Protein AF-A0A951QIX2-F1 (afdb_monomer_lite)

Organism: NCBI:txid904376

Sequence (82 aa):
MDSAEKLYELVKALPEDQAAEVLDFAEFLLHRSKLRAEQNETQKEAPQAGRLLSEYAGILKDSPNFNEDPVELQRKMRDEWS

pLDDT: mean 81.88, std 14.83, range [46.0, 97.25]

Secondary structure (DSSP, 8-state):
--HHHHHHHHHHTS-HHHHHHHHHHHHHHHHHHHHHHHHHHHTTT-S-S---GGGGTTTTTT-TTT-S-HHHHHHHHHHTT-

Radius of gyration: 26.29 Å; chains: 1; bounding box: 44×40×62 Å

InterPro domains:
  IPR018739 Domain of unknown function DUF2281 [PF10047] (6-76)

Foldseek 3Di:
DDPVVVVVVVLVPDDPVVNVVVVVVVVVVVVVVVVVVVVVVVVVPDPCPPDDPVVVPCPCCPPPLRVDDPVVSVVVVVVVVD

Structure (mmCIF, N/CA/C/O backbone):
data_AF-A0A951QIX2-F1
#
_entry.id   AF-A0A951QIX2-F1
#
loop_
_atom_site.group_PDB
_atom_site.id
_atom_site.type_symbol
_atom_site.label_atom_id
_atom_site.label_alt_id
_atom_site.label_comp_id
_atom_site.label_asym_id
_atom_site.label_entity_id
_atom_site.label_seq_id
_atom_site.pdbx_PDB_ins_code
_atom_site.Cartn_x
_atom_site.Cartn_y
_atom_site.Cartn_z
_atom_site.occupancy
_atom_site.B_iso_or_equiv
_atom_site.auth_seq_id
_atom_site.auth_comp_id
_atom_site.auth_asym_id
_atom_site.auth_atom_id
_atom_site.pdbx_PDB_model_num
ATOM 1 N N . MET A 1 1 ? -8.540 17.359 22.767 1.00 63.94 1 MET A N 1
ATOM 2 C CA . MET A 1 1 ? -8.596 15.977 22.266 1.00 63.94 1 MET A CA 1
ATOM 3 C C . MET A 1 1 ? -7.576 15.831 21.168 1.00 63.94 1 MET A C 1
ATOM 5 O O . MET A 1 1 ? -7.727 16.466 20.122 1.00 63.94 1 MET A O 1
ATOM 9 N N . ASP A 1 2 ? -6.544 15.054 21.458 1.00 93.06 2 ASP A N 1
ATOM 10 C CA . ASP A 1 2 ? -5.515 14.679 20.496 1.00 93.06 2 ASP A CA 1
ATOM 11 C C . ASP A 1 2 ? -6.062 13.646 19.490 1.00 93.06 2 ASP A C 1
ATOM 13 O O . ASP A 1 2 ? -7.073 12.978 19.717 1.00 93.06 2 ASP A O 1
ATOM 17 N N . SER A 1 3 ? -5.410 13.551 18.338 1.00 89.75 3 SER A N 1
ATOM 18 C CA . SER A 1 3 ? -5.686 12.581 17.281 1.00 89.75 3 SER A CA 1
ATOM 19 C C . SER A 1 3 ? -5.655 11.128 17.775 1.00 89.75 3 SER A C 1
ATOM 21 O O . SER A 1 3 ? -6.539 10.356 17.403 1.00 89.75 3 SER A O 1
ATOM 23 N N . ALA A 1 4 ? -4.718 10.774 18.662 1.00 92.06 4 AL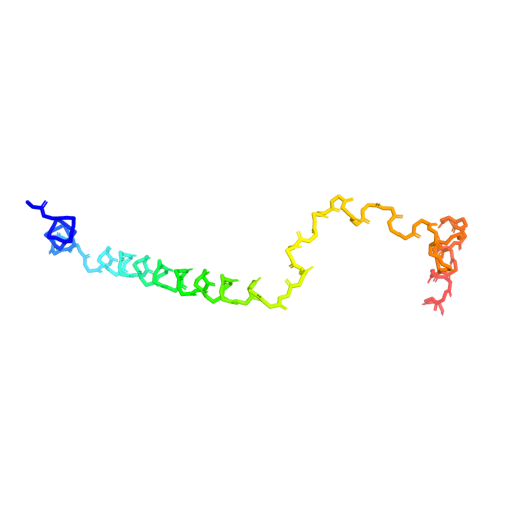A A N 1
ATOM 24 C CA . ALA A 1 4 ? -4.609 9.431 19.235 1.00 92.06 4 ALA A CA 1
ATOM 25 C C . ALA A 1 4 ? -5.796 9.085 20.150 1.00 92.06 4 ALA A C 1
ATOM 27 O O . ALA A 1 4 ? -6.362 7.998 20.051 1.00 92.06 4 ALA A O 1
ATOM 28 N N . GLU A 1 5 ? -6.228 10.032 20.988 1.00 92.94 5 GLU A N 1
ATOM 29 C CA . GLU A 1 5 ? -7.384 9.859 21.880 1.00 92.94 5 GLU A CA 1
ATOM 30 C C . GLU A 1 5 ? -8.679 9.653 21.087 1.00 92.94 5 GLU A C 1
ATOM 32 O O . GLU A 1 5 ? -9.475 8.773 21.407 1.00 92.94 5 GLU A O 1
ATOM 37 N N . LYS A 1 6 ? -8.885 10.430 20.015 1.00 93.12 6 LYS A N 1
ATOM 38 C CA . LYS A 1 6 ? -10.061 10.270 19.145 1.00 93.12 6 LYS A CA 1
ATOM 39 C C . LYS A 1 6 ? -10.074 8.918 18.434 1.00 93.12 6 LYS A C 1
ATOM 41 O O . LYS A 1 6 ? -11.137 8.318 18.309 1.00 93.12 6 LYS A O 1
ATOM 46 N N . LEU A 1 7 ? -8.914 8.451 17.967 1.00 93.50 7 LEU A N 1
ATOM 47 C CA . LEU A 1 7 ? -8.769 7.132 17.347 1.00 93.50 7 LEU A CA 1
ATOM 48 C C . LEU A 1 7 ? -9.098 6.014 18.337 1.00 93.50 7 LEU A C 1
ATOM 50 O O . LEU A 1 7 ? -9.843 5.105 17.992 1.00 93.50 7 LEU A O 1
ATOM 54 N N . TYR A 1 8 ? -8.598 6.113 19.569 1.00 94.19 8 TYR A N 1
ATOM 55 C CA . TYR A 1 8 ? -8.865 5.129 20.614 1.00 94.19 8 TYR A CA 1
ATOM 56 C C . TYR A 1 8 ? -10.361 5.003 20.927 1.00 94.19 8 TYR A C 1
ATOM 58 O O . TYR A 1 8 ? -10.891 3.894 20.919 1.00 94.19 8 TYR A O 1
ATOM 66 N N . GLU A 1 9 ? -11.057 6.123 21.144 1.00 95.31 9 GLU A N 1
ATOM 67 C CA . GLU A 1 9 ? -12.498 6.099 21.432 1.00 95.31 9 GLU A CA 1
ATOM 68 C C . GLU A 1 9 ? -13.321 5.556 20.254 1.00 95.31 9 GLU A C 1
ATOM 70 O O . GLU A 1 9 ? -14.290 4.829 20.466 1.00 95.31 9 GLU A O 1
ATOM 75 N N . LEU A 1 10 ? -12.921 5.857 19.012 1.00 94.50 10 LEU A N 1
ATOM 76 C CA . LEU A 1 10 ? -13.580 5.319 17.820 1.00 94.50 10 LEU A CA 1
ATOM 77 C C . LEU A 1 10 ? -13.387 3.807 17.701 1.00 94.50 10 LEU A C 1
ATOM 79 O O . LEU A 1 10 ? -14.372 3.089 17.579 1.00 94.50 10 LEU A O 1
ATOM 83 N N . VAL A 1 11 ? -12.145 3.320 17.774 1.00 95.06 11 VAL A N 1
ATOM 84 C CA . VAL A 1 11 ? -11.832 1.888 17.621 1.00 95.06 11 VAL A CA 1
ATOM 85 C C . VAL A 1 11 ? -12.453 1.065 18.747 1.00 95.06 11 VAL A C 1
ATOM 87 O O . VAL A 1 11 ? -12.975 -0.015 18.502 1.00 95.06 11 VAL A O 1
ATOM 90 N N . LYS A 1 12 ? -12.483 1.599 19.971 1.00 94.62 12 LYS A N 1
ATOM 91 C CA . LYS A 1 12 ? -13.103 0.943 21.129 1.00 94.62 12 LYS A CA 1
ATOM 92 C C . LYS A 1 12 ? -14.608 0.701 20.965 1.00 94.62 12 LYS A C 1
ATOM 94 O O . LYS A 1 12 ? -15.145 -0.206 21.594 1.00 94.62 12 LYS A O 1
ATOM 99 N N . ALA A 1 13 ? -15.291 1.523 20.170 1.00 95.69 13 ALA A N 1
ATOM 100 C CA . ALA A 1 13 ? -16.719 1.385 19.900 1.00 95.69 13 ALA A CA 1
ATOM 101 C C . ALA A 1 13 ? -17.031 0.457 18.710 1.00 95.69 13 ALA A C 1
ATOM 103 O O . ALA A 1 13 ? -18.207 0.182 18.462 1.00 95.69 13 ALA A O 1
ATOM 104 N N . LEU A 1 14 ? -16.017 -0.002 17.966 1.00 94.62 14 LEU A N 1
ATOM 105 C CA . LEU A 1 14 ? -16.199 -0.861 16.799 1.00 94.62 14 LEU A CA 1
ATOM 106 C C . LEU A 1 14 ? -16.331 -2.346 17.182 1.00 94.62 14 LEU A C 1
ATOM 108 O O . LEU A 1 14 ? -15.793 -2.781 18.200 1.00 94.62 14 LEU A O 1
ATOM 112 N N . PRO A 1 15 ? -17.019 -3.142 16.346 1.00 97.25 15 PRO A N 1
ATOM 113 C CA . PRO A 1 15 ? -16.902 -4.596 16.341 1.00 97.25 15 PRO A CA 1
ATOM 114 C C . PRO A 1 15 ? -15.453 -5.072 16.129 1.00 97.25 15 PRO A C 1
ATOM 116 O O . PRO A 1 15 ? -14.664 -4.400 15.463 1.00 97.25 15 PRO A O 1
ATOM 119 N N . GLU A 1 16 ? -15.116 -6.247 16.668 1.00 93.81 16 GLU A N 1
ATOM 120 C CA . GLU A 1 16 ? -13.747 -6.797 16.652 1.00 93.81 16 GLU A CA 1
ATOM 121 C C . GLU A 1 16 ? -13.182 -6.970 15.232 1.00 93.81 16 GLU A C 1
ATOM 123 O O . GLU A 1 16 ? -12.012 -6.685 14.991 1.00 93.81 16 GLU A O 1
ATOM 128 N N . ASP A 1 17 ? -14.015 -7.385 14.276 1.00 95.56 17 ASP A N 1
ATOM 129 C CA . ASP A 1 17 ? -13.646 -7.529 12.864 1.00 95.56 17 ASP A CA 1
ATOM 130 C C . ASP A 1 17 ? -13.187 -6.198 12.257 1.00 95.56 17 ASP A C 1
ATOM 132 O O . ASP A 1 17 ? -12.151 -6.136 11.601 1.00 95.56 17 ASP A O 1
ATOM 136 N N . GLN A 1 18 ? -13.891 -5.108 12.558 1.00 94.25 18 GLN A N 1
ATOM 137 C CA . GLN A 1 18 ? -13.535 -3.777 12.063 1.00 94.25 18 GLN A CA 1
ATOM 138 C C . GLN A 1 18 ? -12.346 -3.169 12.817 1.00 94.25 18 GLN A C 1
ATOM 140 O O . GLN A 1 18 ? -11.553 -2.429 12.234 1.00 94.25 18 GLN A O 1
ATOM 145 N N . ALA A 1 19 ? -12.190 -3.478 14.107 1.00 94.94 19 ALA A N 1
ATOM 146 C CA . ALA A 1 19 ? -11.022 -3.061 14.879 1.00 94.94 19 ALA A CA 1
ATOM 147 C C . ALA A 1 19 ? -9.732 -3.721 14.355 1.00 94.94 19 ALA A C 1
ATOM 149 O O . ALA A 1 19 ? -8.699 -3.050 14.260 1.00 94.94 19 ALA A O 1
ATOM 150 N N . ALA A 1 20 ? -9.806 -4.994 13.951 1.00 93.94 20 ALA A N 1
ATOM 151 C CA . ALA A 1 20 ? -8.697 -5.712 13.326 1.00 93.94 20 ALA A CA 1
ATOM 152 C C . ALA A 1 20 ? -8.262 -5.066 11.998 1.00 93.94 20 ALA A C 1
ATOM 154 O O . ALA A 1 20 ? -7.070 -4.860 11.786 1.00 93.94 20 ALA A O 1
ATOM 155 N N . GLU A 1 21 ? -9.201 -4.636 11.149 1.00 95.81 21 GLU A N 1
ATOM 156 C CA . GLU A 1 21 ? -8.870 -3.924 9.901 1.00 95.81 21 GLU A CA 1
ATOM 157 C C . GLU A 1 21 ? -8.113 -2.607 10.151 1.00 95.81 21 GLU A C 1
ATOM 159 O O . GLU A 1 21 ? -7.177 -2.252 9.427 1.00 95.81 21 GLU A O 1
ATOM 164 N N . VAL A 1 22 ? -8.499 -1.864 11.194 1.00 96.19 22 VAL A N 1
ATOM 165 C CA . VAL A 1 22 ? -7.808 -0.622 11.570 1.00 96.19 22 VAL A CA 1
ATOM 166 C C . VAL A 1 22 ? -6.393 -0.914 12.072 1.00 96.19 22 VAL A C 1
ATOM 168 O O . VAL A 1 22 ? -5.467 -0.162 11.749 1.00 96.19 22 VAL A O 1
ATOM 171 N N . LEU A 1 23 ? -6.212 -1.998 12.833 1.00 94.62 23 LEU A N 1
ATOM 172 C CA . LEU A 1 23 ? -4.899 -2.446 13.288 1.00 94.62 23 LEU A CA 1
ATOM 173 C C . LEU A 1 23 ? -4.001 -2.818 12.102 1.00 94.62 23 LEU A C 1
ATOM 175 O O . LEU A 1 23 ? -2.899 -2.277 12.002 1.00 94.62 23 LEU A O 1
ATOM 179 N N . ASP A 1 24 ? -4.495 -3.629 11.165 1.00 96.75 24 ASP A N 1
ATOM 180 C CA . ASP A 1 24 ? -3.769 -4.013 9.947 1.00 96.75 24 ASP A CA 1
ATOM 181 C C . ASP A 1 24 ? -3.300 -2.778 9.163 1.00 96.75 24 ASP A C 1
ATOM 183 O O . ASP A 1 24 ? -2.149 -2.681 8.719 1.00 96.75 24 ASP A O 1
ATOM 187 N N . PHE A 1 25 ? -4.170 -1.774 9.026 1.00 96.12 25 PHE A N 1
ATOM 188 C CA . PHE A 1 25 ? -3.813 -0.528 8.358 1.00 96.12 25 PHE A CA 1
ATOM 189 C C . PHE A 1 25 ? -2.747 0.272 9.124 1.00 96.12 25 PHE A C 1
ATOM 191 O O . PHE A 1 25 ? -1.824 0.826 8.514 1.00 96.12 25 PHE A O 1
ATOM 198 N N . ALA A 1 26 ? -2.835 0.339 10.453 1.00 95.44 26 ALA A N 1
ATOM 199 C CA . ALA A 1 26 ? -1.838 1.016 11.278 1.00 95.44 26 ALA A CA 1
ATOM 200 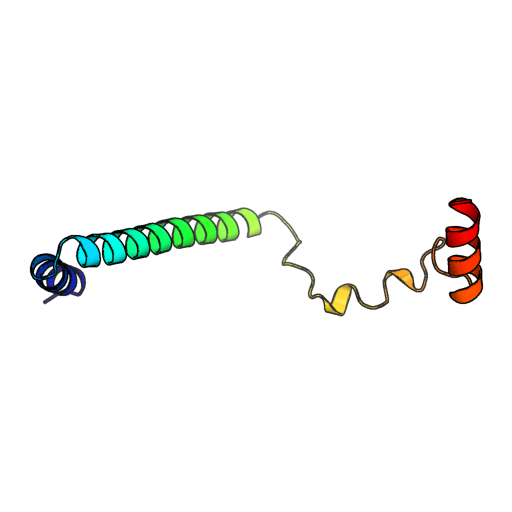C C . ALA A 1 26 ? -0.463 0.329 11.186 1.00 95.44 26 ALA A C 1
ATOM 202 O O . ALA A 1 26 ? 0.559 1.007 11.022 1.00 95.44 26 ALA A O 1
ATOM 203 N N . GLU A 1 27 ? -0.431 -1.004 11.208 1.00 95.12 27 GLU A N 1
ATOM 204 C CA . GLU A 1 27 ? 0.782 -1.797 11.003 1.00 95.12 27 GLU A CA 1
ATOM 205 C C . GLU A 1 27 ? 1.376 -1.571 9.609 1.00 95.12 27 GLU A C 1
ATOM 207 O O . GLU A 1 27 ? 2.583 -1.339 9.475 1.00 95.12 27 GLU A O 1
ATOM 212 N N . PHE A 1 28 ? 0.535 -1.528 8.573 1.00 96.25 28 PHE A N 1
ATOM 213 C CA . PHE A 1 28 ? 0.959 -1.175 7.220 1.00 96.25 28 PHE A CA 1
ATOM 214 C C . PHE A 1 28 ? 1.625 0.209 7.166 1.00 96.25 28 PHE A C 1
ATOM 216 O O . PHE A 1 28 ? 2.683 0.370 6.548 1.00 96.25 28 PHE A O 1
ATOM 223 N N . LEU A 1 29 ? 1.046 1.221 7.822 1.00 94.44 29 LEU A N 1
ATOM 224 C CA . LEU A 1 29 ? 1.628 2.565 7.863 1.00 94.44 29 LEU A CA 1
ATOM 225 C C . LEU A 1 29 ? 2.988 2.587 8.569 1.00 94.44 29 LEU A C 1
ATOM 227 O O . LEU A 1 29 ? 3.903 3.263 8.086 1.00 94.44 29 LEU A O 1
ATOM 231 N N . LEU A 1 30 ? 3.132 1.841 9.668 1.00 92.44 30 LEU A N 1
ATOM 232 C CA . LEU A 1 30 ? 4.397 1.693 10.391 1.00 92.44 30 LEU A CA 1
ATOM 233 C C . LEU A 1 30 ? 5.456 0.987 9.545 1.00 92.44 30 LEU A C 1
ATOM 235 O O . LEU A 1 30 ? 6.609 1.413 9.510 1.00 92.44 30 LEU A O 1
ATOM 239 N N . HIS A 1 31 ? 5.084 -0.073 8.837 1.00 92.25 31 HIS A N 1
ATOM 240 C CA . HIS A 1 31 ? 6.011 -0.768 7.953 1.00 92.25 31 HIS A CA 1
ATOM 241 C C . HIS A 1 31 ? 6.453 0.142 6.797 1.00 92.25 31 HIS A C 1
ATOM 243 O O . HIS A 1 31 ? 7.646 0.287 6.528 1.00 92.25 31 HIS A O 1
ATOM 249 N N . ARG A 1 32 ? 5.509 0.849 6.166 1.00 90.19 32 ARG A N 1
ATOM 250 C CA . ARG A 1 32 ? 5.798 1.782 5.071 1.00 90.19 32 ARG A CA 1
ATOM 251 C C . ARG A 1 32 ? 6.695 2.945 5.502 1.00 90.19 32 ARG A C 1
ATOM 253 O O . ARG A 1 32 ? 7.506 3.407 4.700 1.00 90.19 32 ARG A O 1
ATOM 260 N N . SER A 1 33 ? 6.543 3.456 6.725 1.00 88.56 33 SER A N 1
ATOM 261 C CA . SER A 1 33 ? 7.386 4.549 7.223 1.00 88.56 33 SER A CA 1
ATOM 262 C C . SER A 1 33 ? 8.830 4.097 7.451 1.00 88.56 33 SER A C 1
ATOM 264 O O . SER A 1 33 ? 9.740 4.825 7.056 1.00 88.56 33 SER A O 1
ATOM 266 N N . LYS A 1 34 ? 9.043 2.882 7.978 1.00 87.44 34 LYS A N 1
ATOM 267 C CA . LYS A 1 34 ? 10.377 2.271 8.122 1.00 87.44 34 LYS A CA 1
ATOM 268 C C . LYS A 1 34 ? 11.068 2.091 6.773 1.00 87.44 34 LYS A C 1
ATOM 270 O O . LYS A 1 34 ? 12.175 2.584 6.599 1.00 87.44 34 LYS A O 1
ATOM 275 N N . LEU A 1 35 ? 10.368 1.529 5.784 1.00 82.50 35 LEU A N 1
ATOM 276 C CA . LEU A 1 35 ? 10.905 1.374 4.425 1.00 82.50 35 LEU A CA 1
ATOM 277 C C . LEU A 1 35 ? 11.315 2.718 3.803 1.00 82.50 35 LEU A C 1
ATOM 279 O O . LEU A 1 35 ? 12.336 2.812 3.129 1.00 82.50 35 LEU A O 1
ATOM 283 N N . ARG A 1 36 ? 10.542 3.787 4.036 1.00 78.81 36 ARG A N 1
ATOM 284 C CA . ARG A 1 36 ? 10.914 5.136 3.575 1.00 78.81 36 ARG A CA 1
ATOM 285 C C . ARG A 1 36 ? 12.125 5.702 4.315 1.00 78.81 36 ARG A C 1
ATOM 287 O O . ARG A 1 36 ? 12.924 6.397 3.695 1.00 78.81 36 ARG A O 1
ATOM 294 N N . ALA A 1 37 ? 12.256 5.440 5.613 1.00 73.50 37 ALA A N 1
ATOM 295 C CA . ALA A 1 37 ? 13.425 5.858 6.382 1.00 73.50 37 ALA A CA 1
ATOM 296 C C . ALA A 1 37 ? 14.696 5.159 5.869 1.00 73.50 37 ALA A C 1
ATOM 298 O O . ALA A 1 37 ? 15.679 5.832 5.574 1.00 73.50 37 ALA A O 1
ATOM 299 N N . GLU A 1 38 ? 14.629 3.850 5.624 1.00 68.75 38 GLU A N 1
ATOM 300 C CA . GLU A 1 38 ? 15.722 3.051 5.052 1.00 68.75 38 GLU A CA 1
ATOM 301 C C . GLU A 1 38 ? 16.088 3.499 3.625 1.00 68.75 38 GLU A C 1
ATOM 303 O O . GLU A 1 38 ? 17.265 3.604 3.276 1.00 68.75 38 GLU A O 1
ATOM 308 N N . GLN A 1 39 ? 15.096 3.844 2.795 1.00 58.88 39 GLN A N 1
ATOM 309 C CA . GLN A 1 39 ? 15.333 4.415 1.463 1.00 58.88 39 GLN A CA 1
ATOM 310 C C . GLN A 1 39 ? 16.027 5.781 1.526 1.00 58.88 39 GLN A C 1
ATOM 312 O O . GLN A 1 39 ? 16.892 6.059 0.696 1.00 58.88 39 GLN A O 1
ATOM 317 N N . ASN A 1 40 ? 15.690 6.620 2.508 1.00 55.81 40 ASN A N 1
ATOM 318 C CA . ASN A 1 40 ? 16.331 7.923 2.693 1.00 55.81 40 ASN A CA 1
ATOM 319 C C . ASN A 1 40 ? 17.764 7.800 3.242 1.00 55.81 40 ASN A C 1
ATOM 321 O O . ASN A 1 40 ? 18.613 8.626 2.912 1.00 55.81 40 ASN A O 1
ATOM 325 N N . GLU A 1 41 ? 18.055 6.773 4.045 1.00 54.22 41 GLU A N 1
ATOM 326 C CA . GLU A 1 41 ? 19.411 6.485 4.535 1.00 54.22 41 GLU A CA 1
ATOM 327 C C . GLU A 1 41 ? 20.301 5.881 3.437 1.00 54.22 41 GLU A C 1
ATOM 329 O O . GLU A 1 41 ? 21.446 6.299 3.274 1.00 54.22 41 GLU A O 1
ATOM 334 N N . THR A 1 42 ? 19.755 4.997 2.597 1.00 49.59 42 THR A N 1
ATOM 335 C CA . THR A 1 42 ? 20.487 4.369 1.478 1.00 49.59 42 THR A CA 1
ATOM 336 C C . THR A 1 42 ? 20.772 5.356 0.329 1.00 49.59 42 THR A C 1
ATOM 338 O O . THR A 1 42 ? 21.734 5.196 -0.420 1.00 49.59 42 THR A O 1
ATOM 341 N N . GLN A 1 43 ? 19.982 6.429 0.198 1.00 48.41 43 GLN A N 1
ATOM 342 C CA . GLN A 1 43 ? 20.200 7.494 -0.795 1.00 48.41 43 GLN A CA 1
ATOM 343 C C . GLN A 1 43 ? 21.359 8.447 -0.460 1.00 48.41 43 GLN A C 1
ATOM 345 O O . GLN A 1 43 ? 21.752 9.238 -1.316 1.00 48.41 43 GLN A O 1
ATOM 350 N N . LYS A 1 44 ? 21.940 8.384 0.747 1.00 50.56 44 LYS A N 1
ATOM 351 C CA . LYS A 1 44 ? 23.081 9.237 1.121 1.00 50.56 44 LYS A CA 1
ATOM 352 C C . LYS A 1 44 ? 24.423 8.781 0.533 1.00 50.56 44 LYS A C 1
ATOM 354 O O . LYS A 1 44 ? 25.348 9.588 0.508 1.00 50.56 44 LYS A O 1
ATOM 359 N N . GLU A 1 45 ? 24.528 7.546 0.031 1.00 49.16 45 GLU A N 1
ATOM 360 C CA . GLU A 1 45 ? 25.806 6.969 -0.434 1.00 49.16 45 GLU A CA 1
ATOM 361 C C . GLU A 1 45 ? 25.805 6.438 -1.883 1.00 49.16 45 GLU A C 1
ATOM 363 O O . GLU A 1 45 ? 26.862 6.067 -2.390 1.00 49.16 45 GLU A O 1
ATOM 368 N N . ALA A 1 46 ? 24.679 6.455 -2.609 1.00 46.84 46 ALA A N 1
ATOM 369 C CA . ALA A 1 46 ? 24.621 5.968 -3.994 1.00 46.84 46 ALA A CA 1
ATOM 370 C C . ALA A 1 46 ? 24.211 7.073 -4.993 1.00 46.84 46 ALA A C 1
ATOM 372 O O . ALA A 1 46 ? 23.127 7.641 -4.855 1.00 46.84 46 ALA A O 1
ATOM 373 N N . PRO A 1 47 ? 24.979 7.339 -6.073 1.00 46.00 47 PRO A N 1
ATOM 374 C CA . PRO A 1 47 ? 24.599 8.287 -7.127 1.00 46.00 47 PRO A CA 1
ATOM 375 C C . PRO A 1 47 ? 23.544 7.708 -8.093 1.00 46.00 47 PRO A C 1
ATOM 377 O O . PRO A 1 47 ? 23.585 7.958 -9.295 1.00 46.00 47 PRO A O 1
ATOM 380 N N . GLN A 1 48 ? 22.601 6.907 -7.598 1.00 54.66 48 GLN A N 1
ATOM 381 C CA . GLN A 1 48 ? 21.501 6.362 -8.393 1.00 54.66 48 GLN A CA 1
ATOM 382 C C . GLN A 1 48 ? 20.166 6.706 -7.738 1.00 54.66 48 GLN A C 1
ATOM 384 O O . GLN A 1 48 ? 19.391 5.838 -7.342 1.00 54.66 48 GLN A O 1
ATOM 389 N N . ALA A 1 49 ? 19.878 8.009 -7.670 1.00 53.94 49 ALA A N 1
ATOM 390 C CA . ALA A 1 49 ? 18.495 8.445 -7.795 1.00 53.94 49 ALA A CA 1
ATOM 391 C C . ALA A 1 49 ? 17.941 7.783 -9.066 1.00 53.94 49 ALA A C 1
ATOM 393 O O . ALA A 1 49 ? 18.564 7.873 -10.125 1.00 53.94 49 ALA A O 1
ATOM 394 N N . GLY A 1 50 ? 16.855 7.023 -8.914 1.00 57.22 50 GLY A N 1
ATOM 395 C CA . GLY A 1 50 ? 16.305 6.160 -9.952 1.00 57.22 50 GLY A CA 1
ATOM 396 C C . GLY A 1 50 ? 16.207 6.889 -11.285 1.00 57.22 50 GLY A C 1
ATOM 397 O O . GLY A 1 50 ? 15.436 7.837 -11.420 1.00 57.22 50 GLY A O 1
ATOM 398 N N . ARG A 1 51 ? 17.014 6.439 -12.248 1.00 65.44 51 ARG A N 1
ATOM 399 C CA . ARG A 1 51 ? 16.981 6.927 -13.624 1.00 65.44 51 ARG A CA 1
ATOM 400 C C . ARG A 1 51 ? 15.544 6.887 -14.122 1.00 65.44 51 ARG A C 1
ATOM 402 O O . ARG A 1 51 ? 14.872 5.859 -13.981 1.00 65.44 51 ARG A O 1
ATOM 409 N N . LEU A 1 52 ? 15.063 7.992 -14.679 1.00 77.88 52 LEU A N 1
ATOM 410 C CA . LEU A 1 52 ? 13.720 8.045 -15.247 1.00 77.88 52 LEU A CA 1
ATOM 411 C C . LEU A 1 52 ? 13.613 7.024 -16.386 1.00 77.88 52 LEU A C 1
ATOM 413 O O . LEU A 1 52 ? 14.580 6.796 -17.107 1.00 77.88 52 LEU A O 1
ATOM 417 N N . LEU A 1 53 ? 12.433 6.432 -16.606 1.00 74.25 53 LEU A N 1
ATOM 418 C CA . LEU A 1 53 ? 12.225 5.489 -17.720 1.00 74.25 53 LEU A CA 1
ATOM 419 C C . LEU A 1 53 ? 12.620 6.090 -19.082 1.00 74.25 53 LEU A C 1
ATOM 421 O O . LEU A 1 53 ? 13.093 5.378 -19.964 1.00 74.25 53 LEU A O 1
ATOM 425 N N . SER A 1 54 ? 12.495 7.411 -19.228 1.00 76.50 54 SER A N 1
ATOM 426 C CA . SER A 1 54 ? 12.945 8.167 -20.398 1.00 76.50 54 SER A CA 1
ATOM 427 C C . SER A 1 54 ? 14.448 8.074 -20.653 1.00 76.50 54 SER A C 1
ATOM 429 O O . SER A 1 54 ? 14.865 8.149 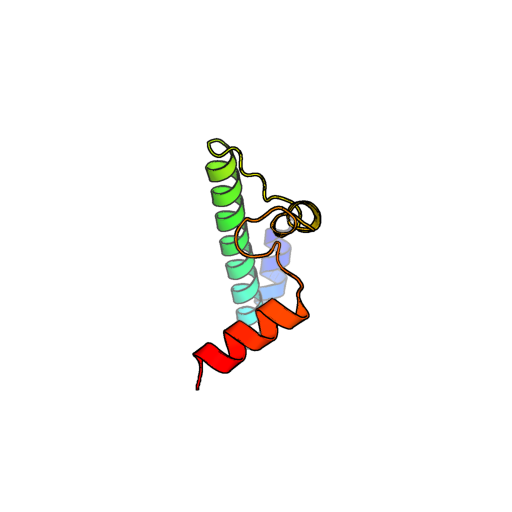-21.801 1.00 76.50 54 SER A O 1
ATOM 431 N N . GLU A 1 55 ? 15.264 7.888 -19.616 1.00 74.69 55 GLU A N 1
ATOM 432 C CA . GLU A 1 55 ? 16.711 7.722 -19.767 1.00 74.69 55 GLU A CA 1
ATOM 433 C C . GLU A 1 55 ? 17.065 6.394 -20.436 1.00 74.69 55 GLU A C 1
ATOM 435 O O . GLU A 1 55 ? 18.131 6.290 -21.028 1.00 74.69 55 GLU A O 1
ATOM 440 N N . TYR A 1 56 ? 16.168 5.402 -20.396 1.00 76.94 56 TYR A N 1
ATOM 441 C CA . TYR A 1 56 ? 16.361 4.104 -21.045 1.00 76.94 56 TYR A CA 1
ATOM 442 C C . TYR A 1 56 ? 15.927 4.081 -22.515 1.00 76.94 56 TYR A C 1
ATOM 444 O O . TYR A 1 56 ? 16.265 3.145 -23.246 1.00 76.94 56 TYR A O 1
ATOM 452 N N . ALA A 1 57 ? 15.202 5.103 -22.979 1.00 79.88 57 ALA A N 1
ATOM 453 C CA . ALA A 1 57 ? 14.746 5.175 -24.358 1.00 79.88 57 ALA A CA 1
ATOM 454 C C . ALA A 1 57 ? 15.939 5.351 -25.311 1.00 79.88 57 ALA A C 1
ATOM 456 O O . ALA A 1 57 ? 16.653 6.348 -25.267 1.00 79.88 57 ALA A O 1
ATOM 457 N N . GLY A 1 58 ? 16.150 4.375 -26.197 1.00 73.44 58 GLY A N 1
ATOM 458 C CA . GLY A 1 58 ? 17.183 4.450 -27.233 1.00 73.44 58 GLY A CA 1
ATOM 459 C C . GLY A 1 58 ? 18.606 4.110 -26.780 1.00 73.44 58 GLY A C 1
ATOM 460 O O . GLY A 1 58 ? 19.493 4.135 -27.624 1.00 73.44 58 GLY A O 1
ATOM 461 N N . ILE A 1 59 ? 18.835 3.711 -25.518 1.00 82.44 59 ILE A N 1
ATOM 462 C CA . ILE A 1 59 ? 20.168 3.271 -25.042 1.00 82.44 59 ILE A CA 1
ATOM 463 C C . ILE A 1 59 ? 20.735 2.145 -25.919 1.00 82.44 59 ILE A C 1
ATOM 465 O O . ILE A 1 59 ? 21.938 2.071 -26.153 1.00 82.44 59 ILE A O 1
ATOM 469 N N . LEU A 1 60 ? 19.869 1.261 -26.414 1.00 80.38 60 LEU A N 1
ATOM 470 C CA . LEU A 1 60 ? 20.282 0.117 -27.223 1.00 80.38 60 LEU A CA 1
ATOM 471 C C . LEU A 1 60 ? 20.508 0.455 -28.701 1.00 80.38 60 LEU A C 1
ATOM 473 O O . LEU A 1 60 ? 20.966 -0.415 -29.432 1.00 80.38 60 LEU A O 1
ATOM 477 N N . LYS A 1 61 ? 20.220 1.687 -29.145 1.00 77.00 61 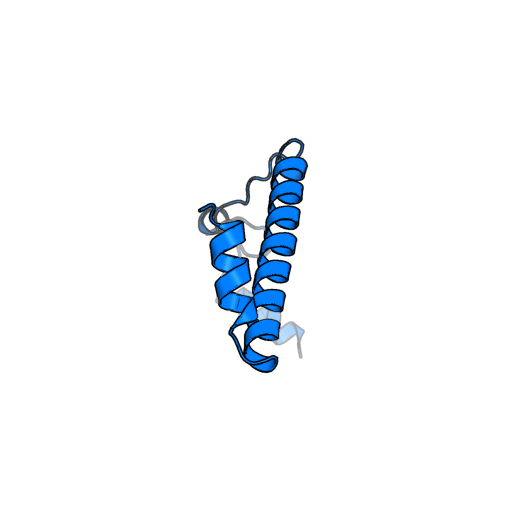LYS A N 1
ATOM 478 C CA . LYS A 1 61 ? 20.312 2.076 -30.561 1.00 77.00 61 LYS A CA 1
ATOM 479 C C . LYS A 1 61 ? 21.725 1.902 -31.120 1.00 77.00 61 LYS A C 1
ATOM 481 O O . LYS A 1 61 ? 21.883 1.410 -32.229 1.00 77.00 61 LYS A O 1
ATOM 486 N N . ASP A 1 62 ? 22.728 2.282 -30.336 1.00 78.75 62 ASP A N 1
ATOM 487 C CA . ASP A 1 62 ? 24.138 2.187 -30.725 1.00 78.75 62 ASP A CA 1
ATOM 488 C C . ASP A 1 62 ? 24.807 0.933 -30.134 1.00 78.75 62 ASP A C 1
ATOM 490 O O . ASP A 1 62 ? 26.032 0.802 -30.141 1.00 78.75 62 ASP A O 1
ATOM 494 N N . SER A 1 63 ? 24.014 0.004 -29.585 1.00 82.62 63 SER A N 1
ATOM 495 C CA . SER A 1 63 ? 24.544 -1.224 -29.006 1.00 82.62 63 SER A CA 1
ATOM 496 C C . SER A 1 63 ? 25.132 -2.106 -30.106 1.00 82.62 63 SER A C 1
ATOM 498 O O . SER A 1 63 ? 24.438 -2.385 -31.085 1.00 82.62 63 SER A O 1
ATOM 500 N N . PRO A 1 64 ? 26.353 -2.640 -29.932 1.00 81.38 64 PRO A N 1
ATOM 501 C CA . PRO A 1 64 ? 26.960 -3.544 -30.908 1.00 81.38 64 PRO A CA 1
ATOM 502 C C . PRO A 1 64 ? 26.152 -4.834 -31.126 1.00 81.38 64 PRO A C 1
ATOM 504 O O . PRO A 1 64 ? 26.381 -5.524 -32.109 1.00 81.38 64 PRO A O 1
ATOM 507 N N . ASN A 1 65 ? 25.217 -5.152 -30.223 1.00 81.56 65 ASN A N 1
ATOM 508 C CA . ASN A 1 65 ? 24.376 -6.348 -30.300 1.00 81.56 65 ASN A CA 1
ATOM 509 C C . ASN A 1 65 ? 23.001 -6.095 -30.946 1.00 81.56 65 ASN A C 1
ATOM 511 O O . ASN A 1 65 ? 22.301 -7.052 -31.255 1.00 81.56 65 ASN A O 1
ATOM 515 N N . PHE A 1 66 ? 22.582 -4.832 -31.093 1.00 80.25 66 PHE A N 1
ATOM 516 C CA . PHE A 1 66 ? 21.233 -4.456 -31.552 1.00 80.25 66 PHE A CA 1
ATOM 517 C C . PHE A 1 66 ? 21.261 -3.378 -32.651 1.00 80.25 66 PHE A C 1
ATOM 519 O O . PHE A 1 66 ? 20.259 -2.705 -32.881 1.00 80.25 66 PHE A O 1
ATOM 526 N N . ASN A 1 67 ? 22.406 -3.200 -33.314 1.00 80.50 67 ASN A N 1
ATOM 527 C CA . ASN A 1 67 ? 22.613 -2.220 -34.386 1.00 80.50 67 ASN A CA 1
ATOM 528 C C . ASN A 1 67 ? 22.369 -2.784 -35.801 1.00 80.50 67 ASN A C 1
ATOM 530 O O . ASN A 1 67 ? 22.545 -2.061 -36.782 1.00 80.50 67 ASN A O 1
ATOM 534 N N . GLU A 1 68 ? 21.996 -4.060 -35.913 1.00 80.62 68 GLU A N 1
ATOM 535 C CA . GLU A 1 68 ? 21.598 -4.697 -37.170 1.00 80.62 68 GLU A CA 1
ATOM 536 C C . GLU A 1 68 ? 20.160 -4.309 -37.565 1.00 80.62 68 GLU A C 1
ATOM 538 O O . GLU A 1 68 ? 19.410 -3.724 -36.778 1.00 80.62 68 GLU A O 1
ATOM 543 N N . ASP A 1 69 ? 19.757 -4.639 -38.797 1.00 86.00 69 ASP A N 1
ATOM 544 C CA . ASP A 1 69 ? 18.362 -4.480 -39.209 1.00 86.00 69 ASP A CA 1
ATOM 545 C C . ASP A 1 69 ? 17.440 -5.313 -38.289 1.00 86.00 69 ASP A C 1
ATOM 547 O O . ASP A 1 69 ? 17.683 -6.512 -38.105 1.00 86.00 69 ASP A O 1
ATOM 551 N N . PRO A 1 70 ? 16.372 -4.722 -37.713 1.00 84.94 70 PRO A N 1
ATOM 552 C CA . PRO A 1 70 ? 15.515 -5.419 -36.759 1.00 84.94 70 PRO A CA 1
ATOM 553 C C . PRO A 1 70 ? 14.890 -6.707 -37.303 1.00 84.94 70 PRO A C 1
ATOM 555 O O . PRO A 1 70 ? 14.668 -7.643 -36.535 1.00 84.94 70 PRO A O 1
ATOM 558 N N . VAL A 1 71 ? 14.594 -6.769 -38.606 1.00 90.31 71 VAL A N 1
ATOM 559 C CA . VAL A 1 71 ? 13.986 -7.950 -39.230 1.00 90.31 71 VAL A CA 1
ATOM 560 C C . VAL A 1 71 ? 15.017 -9.065 -39.356 1.00 90.31 71 VAL A C 1
ATOM 562 O O . VAL A 1 71 ? 14.700 -10.220 -39.068 1.00 90.31 71 VAL A O 1
ATOM 565 N N . GLU A 1 72 ? 16.249 -8.736 -39.737 1.00 90.75 72 GLU A N 1
ATOM 566 C CA . GLU A 1 72 ? 17.334 -9.717 -39.820 1.00 90.75 72 GLU A CA 1
ATOM 567 C C . GLU A 1 72 ? 17.714 -10.261 -38.437 1.00 90.75 72 GLU A C 1
ATOM 569 O O . GLU A 1 72 ? 17.821 -11.479 -38.266 1.00 90.75 72 GLU A O 1
ATOM 574 N N . LEU A 1 73 ? 17.790 -9.395 -37.421 1.00 87.12 73 LEU A N 1
ATOM 575 C CA . LEU A 1 73 ? 18.041 -9.814 -36.041 1.00 87.12 73 LEU A CA 1
ATOM 576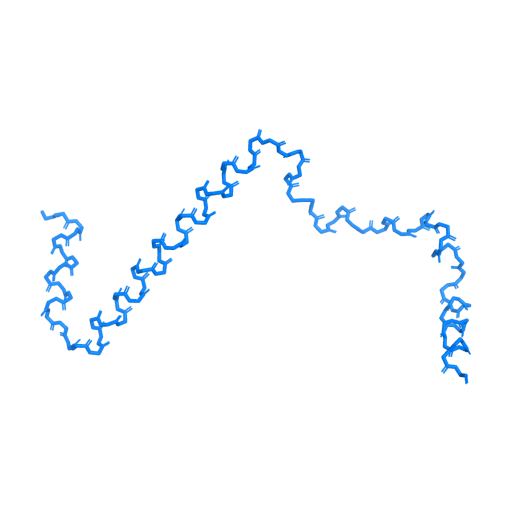 C C . LEU A 1 73 ? 16.951 -10.776 -35.536 1.00 87.12 73 LEU A C 1
ATOM 578 O O . LEU A 1 73 ? 17.253 -11.826 -34.970 1.00 87.12 73 LEU A O 1
ATOM 582 N N . GLN A 1 74 ? 15.676 -10.459 -35.784 1.00 89.00 74 GLN A N 1
ATOM 583 C CA . GLN A 1 74 ? 14.552 -11.316 -35.391 1.00 89.00 74 GLN A CA 1
ATOM 584 C C . GLN A 1 74 ? 14.556 -12.669 -36.108 1.00 89.00 74 GLN A C 1
ATOM 586 O O . GLN A 1 74 ? 14.229 -13.686 -35.494 1.00 89.00 74 GLN A O 1
ATOM 591 N N . ARG A 1 75 ? 14.918 -12.701 -37.397 1.00 91.44 75 ARG A N 1
ATOM 592 C CA . ARG A 1 75 ? 15.052 -13.959 -38.145 1.00 91.44 75 ARG A CA 1
ATOM 593 C C . ARG A 1 75 ? 16.145 -14.827 -37.546 1.00 91.44 75 ARG A C 1
ATOM 595 O O . ARG A 1 75 ? 15.868 -15.975 -37.227 1.00 91.44 75 ARG A O 1
ATOM 602 N N . LYS A 1 76 ? 17.328 -14.258 -37.306 1.00 89.06 76 LYS A N 1
ATOM 603 C CA . LYS A 1 76 ? 18.449 -14.966 -36.684 1.00 89.06 76 LYS A CA 1
A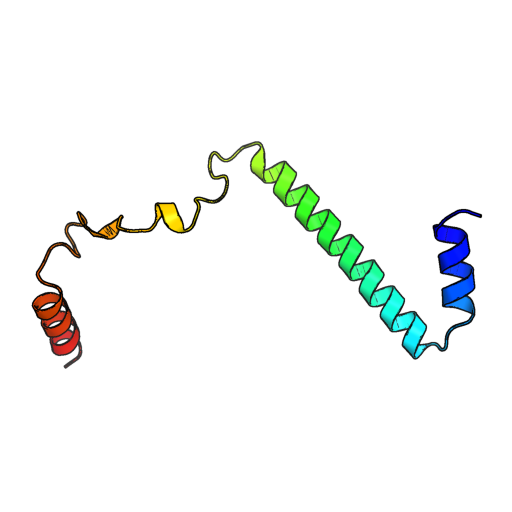TOM 604 C C . LYS A 1 76 ? 18.064 -15.557 -35.326 1.00 89.06 76 LYS A C 1
ATOM 606 O O . LYS A 1 76 ? 18.257 -16.746 -35.113 1.00 89.06 76 LYS A O 1
ATOM 611 N N . MET A 1 77 ? 17.434 -14.766 -34.452 1.00 89.12 77 MET A N 1
ATOM 612 C CA . MET A 1 77 ? 16.977 -15.239 -33.136 1.00 89.12 77 MET A CA 1
ATOM 613 C C . MET A 1 77 ? 15.954 -16.381 -33.226 1.00 89.12 77 MET A C 1
ATOM 615 O O . MET A 1 77 ? 15.986 -17.299 -32.413 1.00 89.12 77 MET A O 1
ATOM 619 N N . ARG A 1 78 ? 15.031 -16.332 -34.196 1.00 91.94 78 ARG A N 1
ATOM 620 C CA . ARG A 1 78 ? 14.049 -17.405 -34.422 1.00 91.94 78 ARG A CA 1
ATOM 621 C C . ARG A 1 78 ? 14.721 -18.676 -34.934 1.00 91.94 78 ARG A C 1
ATOM 623 O O . ARG A 1 78 ? 14.374 -19.770 -34.497 1.00 91.94 78 ARG A O 1
ATOM 630 N N . ASP A 1 79 ? 15.645 -18.525 -35.869 1.00 92.81 79 ASP A N 1
ATOM 631 C CA . ASP A 1 79 ? 16.317 -19.648 -36.511 1.00 92.81 79 ASP A CA 1
ATOM 632 C C . ASP A 1 79 ? 17.305 -20.327 -35.532 1.00 92.81 79 ASP A C 1
ATOM 634 O O . ASP A 1 79 ? 17.496 -21.535 -35.608 1.00 92.81 79 ASP A O 1
ATOM 638 N N . GLU A 1 80 ? 17.844 -19.596 -34.543 1.00 89.94 80 GLU A N 1
ATOM 639 C CA . GLU A 1 80 ? 18.637 -20.138 -33.420 1.00 89.94 80 GLU A CA 1
ATOM 640 C C . GLU A 1 80 ? 17.836 -21.041 -32.458 1.00 89.94 80 GLU A C 1
ATOM 642 O O . GLU A 1 80 ? 18.432 -21.792 -31.688 1.00 89.94 80 GLU A O 1
ATOM 647 N N . TRP A 1 81 ? 16.500 -20.967 -32.459 1.00 82.12 81 TRP A N 1
ATOM 648 C CA . TRP A 1 81 ? 15.632 -21.800 -31.608 1.00 82.12 81 TRP A CA 1
ATOM 649 C C . TRP A 1 81 ? 15.156 -23.091 -32.295 1.00 82.12 81 TRP A C 1
ATOM 651 O O . TRP A 1 81 ? 14.382 -23.843 -31.698 1.00 82.12 81 TRP A O 1
ATOM 661 N N . SER A 1 82 ? 15.575 -23.325 -33.544 1.00 62.59 82 SER A N 1
ATOM 662 C CA . SER A 1 82 ? 15.247 -24.518 -34.342 1.00 62.59 82 SER A CA 1
ATOM 663 C C . SER A 1 82 ? 16.339 -25.580 -34.239 1.00 62.59 82 SER A C 1
ATOM 665 O O . SER A 1 82 ? 15.974 -26.777 -34.242 1.00 62.59 82 SER A O 1
#